Protein AF-A0A4Q2Y9Z3-F1 (afdb_monomer_lite)

Secondary structure (DSSP, 8-state):
-B-TT--B----HHHHHTT-EEEE-TTS-EEEES----GGGS-TTS---S-EEEEEEEEEEEETTEEEEEEEEEESS-HHHHHHHHHHHHHHT-SSEEEEEEEEETTEEEEEEEEE-SSEEEEEEEEEETTSPEEEEEEEEE-

Radius of gyration: 17.44 Å; chains: 1; bounding box: 29×45×46 Å

Foldseek 3Di:
DADPVRDDDPDDPVCVVQQWDWDQDPVRKIWTGWHWQDCPQPDPLFDDDPFFDDRKIWTWIADPNKIWTKIKTFGPDDLVVVVVRVVVSLVVVDDFDKDWDWDDDPQKTKIKIWGDDPFKIKIWIWIDHHPDTIMIMMTMITD

Sequence (143 aa):
MRSKSGEEYTVNYKEITQGRFSFKDASGNTTRLGGSADFTEVPAWVPRPPSISGSPAVFHSVTAGKAGGTYNATSTLTFDEAKAFFDGELDKMGSGASSRSNSDFGGSRTAGRSVSTADREITVNVSQQGTAPVAIQVIYKEK

pLDDT: mean 80.6, std 18.21, range [30.33, 97.25]

Structure (mmCIF, N/CA/C/O backbone):
data_AF-A0A4Q2Y9Z3-F1
#
_entry.id   AF-A0A4Q2Y9Z3-F1
#
loop_
_atom_site.group_PDB
_atom_site.id
_atom_site.type_symbol
_atom_site.label_atom_id
_atom_site.label_alt_id
_atom_site.label_comp_id
_atom_site.label_asym_id
_atom_site.label_entity_id
_atom_site.label_seq_id
_atom_site.pdbx_PDB_ins_code
_atom_site.Cartn_x
_atom_site.Cartn_y
_atom_site.Cartn_z
_atom_site.occupancy
_atom_site.B_iso_or_equiv
_atom_site.auth_seq_id
_atom_site.auth_comp_id
_atom_site.auth_asym_id
_atom_site.auth_atom_id
_atom_site.pdbx_PDB_model_num
ATOM 1 N N . MET A 1 1 ? 0.529 31.058 11.563 1.00 40.22 1 MET A N 1
ATOM 2 C CA . MET A 1 1 ? -0.903 30.961 11.187 1.00 40.22 1 MET A CA 1
ATOM 3 C C . MET A 1 1 ? -1.715 30.968 12.473 1.00 40.22 1 MET A C 1
ATOM 5 O O . MET A 1 1 ? -1.299 30.300 13.408 1.00 40.22 1 MET A O 1
ATOM 9 N N . ARG A 1 2 ? -2.810 31.734 12.548 1.00 30.33 2 ARG A N 1
ATOM 10 C CA . ARG A 1 2 ? -3.716 31.738 13.711 1.00 30.33 2 ARG A CA 1
ATOM 11 C C . ARG A 1 2 ? -4.891 30.802 13.446 1.00 30.33 2 ARG A C 1
ATOM 13 O O . ARG A 1 2 ? -5.472 30.854 12.362 1.00 30.33 2 ARG A O 1
ATOM 20 N N . SER A 1 3 ? -5.244 29.970 14.421 1.00 47.31 3 SER A N 1
ATOM 21 C CA . SER A 1 3 ? -6.532 29.275 14.425 1.00 47.31 3 SER A CA 1
ATOM 22 C C . SER A 1 3 ? -7.660 30.268 14.748 1.00 47.31 3 SER A C 1
ATOM 24 O O . SER A 1 3 ? -7.426 31.360 15.273 1.00 47.31 3 SER A O 1
ATOM 26 N N . LYS A 1 4 ? -8.914 29.880 14.481 1.00 47.19 4 LYS A N 1
ATOM 27 C CA . LYS A 1 4 ? -10.103 30.659 14.878 1.00 47.19 4 LYS A CA 1
ATOM 28 C C . LYS A 1 4 ? -10.289 30.777 16.406 1.00 47.19 4 LYS A C 1
ATOM 30 O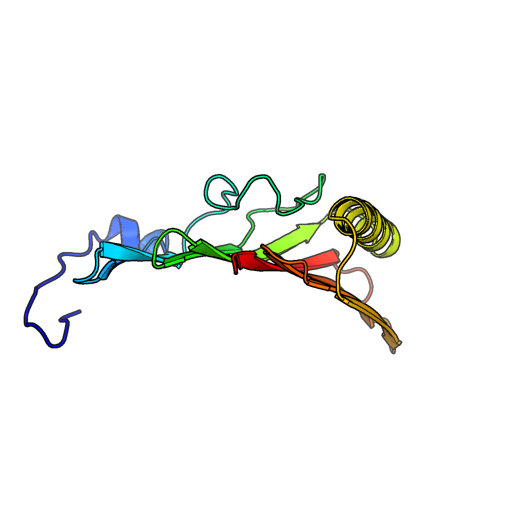 O . LYS A 1 4 ? -11.165 31.523 16.824 1.00 47.19 4 LYS A O 1
ATOM 35 N N . SER A 1 5 ? -9.483 30.085 17.221 1.00 48.62 5 SER A N 1
ATOM 36 C CA . SER A 1 5 ? -9.477 30.184 18.691 1.00 48.62 5 SER A CA 1
ATOM 37 C C . SER A 1 5 ? -8.431 31.160 19.247 1.00 48.62 5 SER A C 1
ATOM 39 O O . SER A 1 5 ? -8.366 31.345 20.457 1.00 48.62 5 SER A O 1
ATOM 41 N N . GLY A 1 6 ? -7.628 31.809 18.395 1.00 37.88 6 GLY A N 1
ATOM 42 C CA . GLY A 1 6 ? -6.639 32.800 18.836 1.00 37.88 6 GLY A CA 1
ATOM 43 C C . GLY A 1 6 ? -5.333 32.217 19.385 1.00 37.88 6 GLY A C 1
ATOM 44 O O . GLY A 1 6 ? -4.487 32.987 19.828 1.00 37.88 6 GLY A O 1
ATOM 45 N N . GLU A 1 7 ? -5.126 30.898 19.314 1.00 42.03 7 GLU A N 1
ATOM 46 C CA . GLU A 1 7 ? -3.840 30.293 19.674 1.00 42.03 7 GLU A CA 1
ATOM 47 C C . GLU A 1 7 ? -2.780 30.596 18.605 1.00 42.03 7 GLU A C 1
ATOM 49 O O . GLU A 1 7 ? -2.934 30.300 17.411 1.00 42.03 7 GLU A O 1
ATOM 54 N N . GLU A 1 8 ? -1.694 31.234 19.041 1.00 39.84 8 GLU A N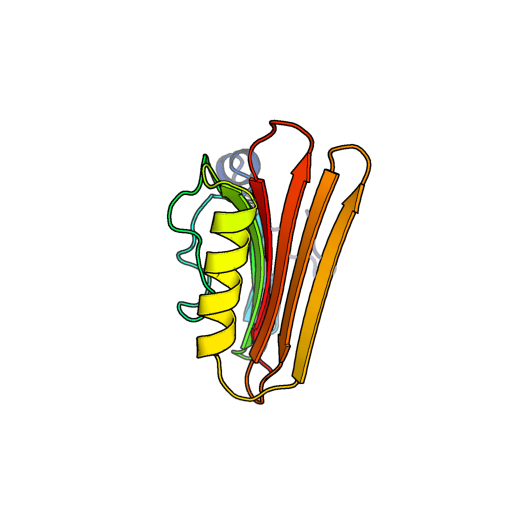 1
ATOM 55 C CA . GLU A 1 8 ? -0.507 31.468 18.229 1.00 39.84 8 GLU A CA 1
ATOM 56 C C . GLU A 1 8 ? 0.356 30.208 18.218 1.00 39.84 8 GLU A C 1
ATOM 58 O O . GLU A 1 8 ? 1.036 29.878 19.185 1.00 39.84 8 GLU A O 1
ATOM 63 N N . TYR A 1 9 ? 0.339 29.495 17.094 1.00 51.12 9 TYR A N 1
ATOM 64 C CA . TYR A 1 9 ? 1.286 28.414 16.854 1.00 51.12 9 TYR A CA 1
ATOM 65 C C . TYR A 1 9 ? 2.610 29.010 16.374 1.00 51.12 9 TYR A C 1
ATOM 67 O O . TYR A 1 9 ? 2.728 29.459 15.227 1.00 51.12 9 TYR A O 1
ATOM 75 N N . THR A 1 10 ? 3.611 29.012 17.253 1.00 45.28 10 THR A N 1
ATOM 76 C CA . THR A 1 10 ? 5.000 29.325 16.902 1.00 45.28 10 THR A CA 1
ATOM 77 C C . THR A 1 10 ? 5.583 28.140 16.144 1.00 45.28 10 THR A C 1
ATOM 79 O O . THR A 1 10 ? 6.059 27.177 16.736 1.00 45.28 10 THR A O 1
ATOM 82 N N . VAL A 1 11 ? 5.506 28.188 14.816 1.00 52.38 11 VAL A N 1
ATOM 83 C CA . VAL A 1 11 ? 6.104 27.160 13.961 1.00 52.38 11 VAL A CA 1
ATOM 84 C C . VAL A 1 11 ? 7.600 27.436 13.838 1.00 52.38 11 VAL A C 1
ATOM 86 O O . VAL A 1 11 ? 8.000 28.538 13.456 1.00 52.38 11 VAL A O 1
ATOM 89 N N . ASN A 1 12 ? 8.439 26.449 14.146 1.00 48.62 12 ASN A N 1
ATOM 90 C CA . ASN A 1 12 ? 9.879 26.586 13.979 1.00 48.62 12 ASN A CA 1
ATOM 91 C C . ASN A 1 12 ? 10.227 26.544 12.477 1.00 48.62 12 ASN A C 1
ATOM 93 O O . ASN A 1 12 ? 9.794 25.653 11.748 1.00 48.62 12 ASN A O 1
ATOM 97 N N . TYR A 1 13 ? 11.031 27.491 11.988 1.00 47.62 13 TYR A N 1
ATOM 98 C CA . TYR A 1 13 ? 11.400 27.609 10.566 1.00 47.62 13 TYR A CA 1
ATOM 99 C C . TYR A 1 13 ? 12.057 26.329 9.996 1.00 47.62 13 TYR A C 1
ATOM 101 O O . TYR A 1 13 ? 11.913 26.005 8.813 1.00 47.62 13 TYR A O 1
ATOM 109 N N . LYS A 1 14 ? 12.727 25.541 10.848 1.00 50.03 14 LYS A N 1
ATOM 110 C CA . LYS A 1 14 ? 13.285 24.228 10.473 1.00 50.03 14 LYS A CA 1
ATOM 111 C C . LYS A 1 14 ? 12.223 23.162 10.169 1.00 50.03 14 LYS A C 1
ATOM 113 O O . LYS A 1 14 ? 12.483 22.270 9.372 1.00 50.03 14 LYS A O 1
ATOM 118 N N . GLU A 1 15 ? 11.036 23.246 10.760 1.00 48.44 15 GLU A N 1
ATOM 119 C CA . GLU A 1 15 ? 9.943 22.285 10.540 1.00 48.44 15 GLU A CA 1
ATOM 120 C C . GLU A 1 15 ? 9.176 22.605 9.249 1.00 48.44 15 GLU A C 1
ATOM 122 O O . GLU A 1 15 ? 8.824 21.699 8.492 1.00 48.44 15 GLU A O 1
ATOM 127 N N . ILE A 1 16 ? 9.044 23.902 8.933 1.00 49.72 16 ILE A N 1
ATOM 128 C CA . ILE A 1 16 ? 8.467 24.410 7.676 1.00 49.72 16 ILE A CA 1
ATOM 129 C C . ILE A 1 16 ? 9.285 23.935 6.472 1.00 49.72 16 ILE A C 1
ATOM 131 O O . ILE A 1 16 ? 8.734 23.447 5.488 1.00 49.72 16 ILE A O 1
ATOM 135 N N . THR A 1 17 ? 10.611 24.044 6.558 1.00 44.91 17 THR A N 1
ATOM 136 C CA . THR A 1 17 ? 11.531 23.649 5.475 1.00 44.91 17 THR A CA 1
ATOM 137 C C . THR A 1 17 ? 11.637 22.135 5.283 1.00 44.91 17 THR A C 1
ATOM 139 O O . THR A 1 17 ? 11.987 21.684 4.197 1.00 44.91 17 THR A O 1
ATOM 142 N N . GLN A 1 18 ? 11.280 21.339 6.295 1.00 50.22 18 GLN A N 1
ATOM 143 C CA . GLN A 1 18 ? 11.181 19.876 6.204 1.00 50.22 18 GLN A CA 1
ATOM 144 C C . GLN A 1 18 ? 9.779 19.388 5.807 1.00 50.22 18 GLN A C 1
ATOM 146 O O . GLN A 1 18 ? 9.552 18.180 5.707 1.00 50.22 18 GLN A O 1
ATOM 151 N N . GLY A 1 19 ? 8.834 20.314 5.612 1.00 46.91 19 GLY A N 1
ATOM 152 C CA . GLY A 1 19 ? 7.442 20.016 5.306 1.00 46.91 19 GLY A CA 1
ATOM 153 C C . GLY A 1 19 ? 6.728 19.232 6.402 1.00 46.91 19 GLY A C 1
ATOM 154 O O . GLY A 1 19 ? 5.701 18.659 6.098 1.00 46.91 19 GLY A O 1
ATOM 155 N N . ARG A 1 20 ? 7.265 19.168 7.630 1.00 55.28 20 ARG A N 1
ATOM 156 C CA . ARG A 1 20 ? 6.748 18.364 8.748 1.00 55.28 20 ARG A CA 1
ATOM 157 C C . ARG A 1 20 ? 5.843 19.218 9.628 1.00 55.28 20 ARG A C 1
ATOM 159 O O . ARG A 1 20 ? 6.348 19.916 10.498 1.00 55.28 20 ARG A O 1
ATOM 166 N N . PHE A 1 21 ? 4.527 19.132 9.461 1.00 59.47 21 PHE A N 1
ATOM 167 C CA . PHE A 1 21 ? 3.576 19.803 10.351 1.00 59.47 21 PHE A CA 1
ATOM 168 C C . PHE A 1 21 ? 2.734 18.771 11.087 1.00 59.47 21 PHE A C 1
ATOM 170 O O . PHE A 1 21 ? 2.145 17.919 10.445 1.00 59.47 21 PHE A O 1
ATOM 177 N N . SER A 1 22 ? 2.645 18.839 12.413 1.00 57.75 22 SER A N 1
ATOM 178 C CA . SER A 1 22 ? 1.684 18.053 13.195 1.00 57.75 22 SER A CA 1
ATOM 179 C C . SER A 1 22 ? 0.750 19.010 13.920 1.00 57.75 22 SER A C 1
ATOM 181 O O . SER A 1 22 ? 1.211 19.924 14.601 1.00 57.75 22 SER A O 1
ATOM 183 N N . PHE A 1 23 ? -0.554 18.817 13.760 1.00 65.25 23 PHE A N 1
ATOM 184 C CA . PHE A 1 23 ? -1.587 19.586 14.437 1.00 65.25 23 PHE A CA 1
ATOM 185 C C . PHE A 1 23 ? -2.358 18.653 15.354 1.00 65.25 23 PHE A C 1
ATOM 187 O O . PHE A 1 23 ? -2.861 17.624 14.907 1.00 65.25 23 PHE A O 1
ATOM 194 N N . LYS A 1 24 ? -2.466 19.026 16.627 1.00 65.50 24 LYS A N 1
ATOM 195 C CA . LYS A 1 24 ? -3.365 18.375 17.574 1.00 65.50 24 LYS A CA 1
ATOM 196 C C . LYS A 1 24 ? -4.599 19.255 17.737 1.00 65.50 24 LYS A C 1
ATOM 198 O O . LYS A 1 24 ? -4.452 20.433 18.055 1.00 65.50 24 LYS A O 1
ATOM 203 N N . ASP A 1 25 ? -5.785 18.720 17.474 1.00 68.12 25 ASP A N 1
ATOM 204 C CA . ASP A 1 25 ? -7.030 19.454 17.696 1.00 68.12 25 ASP A CA 1
ATOM 205 C C . ASP A 1 25 ? -7.449 19.431 19.180 1.00 68.12 25 ASP A C 1
ATOM 207 O O . ASP A 1 25 ? -6.876 18.714 20.006 1.00 68.12 25 ASP A O 1
ATOM 211 N N . ALA A 1 26 ? -8.472 20.218 19.527 1.00 6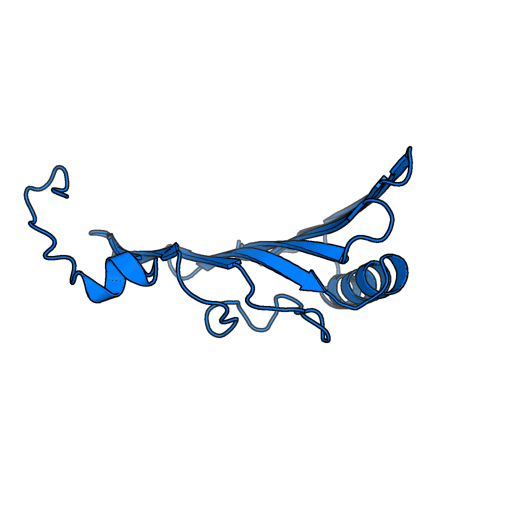1.25 26 ALA A N 1
ATOM 212 C CA . ALA A 1 26 ? -9.007 20.306 20.890 1.00 61.25 26 ALA A CA 1
ATOM 213 C C . ALA A 1 26 ? -9.602 18.981 21.412 1.00 61.25 26 ALA A C 1
ATOM 215 O O . ALA A 1 26 ? -9.789 18.825 22.615 1.00 61.25 26 ALA A O 1
ATOM 216 N N . SER A 1 27 ? -9.880 18.025 20.521 1.00 66.38 27 SER A N 1
ATOM 217 C CA . SER A 1 27 ? -10.350 16.676 20.864 1.00 66.38 27 SER A CA 1
ATOM 218 C C . SER A 1 27 ? -9.193 15.685 21.043 1.00 66.38 27 SER A C 1
ATOM 220 O O . SER A 1 27 ? -9.412 14.512 21.335 1.00 66.38 27 SER A O 1
ATOM 222 N N . GLY A 1 28 ? -7.951 16.148 20.884 1.00 64.50 28 GLY A N 1
ATOM 223 C CA . GLY A 1 28 ? -6.744 15.348 21.002 1.00 64.50 28 GLY A CA 1
ATOM 224 C C . GLY A 1 28 ? -6.359 14.579 19.739 1.00 64.50 28 GLY A C 1
ATOM 225 O O . GLY A 1 28 ? -5.368 13.845 19.784 1.00 64.50 28 GLY A O 1
ATOM 226 N N . ASN A 1 29 ? -7.075 14.752 18.622 1.00 63.41 29 ASN A N 1
ATOM 227 C CA . ASN A 1 29 ? -6.737 14.097 17.360 1.00 63.41 29 ASN A CA 1
ATOM 228 C C . ASN A 1 29 ? -5.488 14.738 16.769 1.00 63.41 29 ASN A C 1
ATOM 230 O O . ASN A 1 29 ? -5.360 15.960 16.755 1.00 63.41 29 ASN A O 1
ATOM 234 N N . THR A 1 30 ? -4.582 13.914 16.251 1.00 67.94 30 THR A N 1
ATOM 235 C CA . THR A 1 30 ? -3.334 14.385 15.644 1.00 67.94 30 THR A CA 1
ATOM 236 C C . THR A 1 30 ? -3.410 14.216 14.12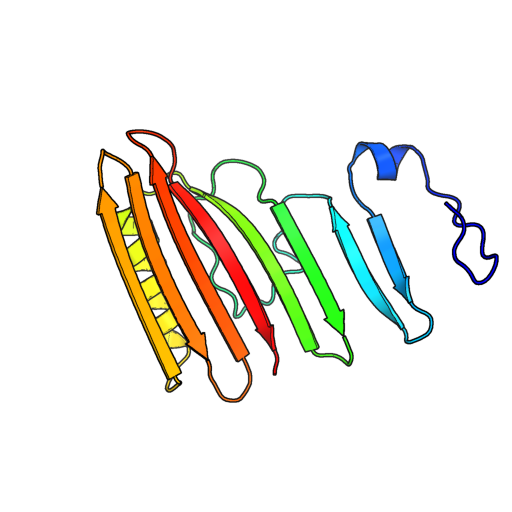9 1.00 67.94 30 THR A C 1
ATOM 238 O O . THR A 1 30 ? -3.652 13.115 13.637 1.00 67.94 30 THR A O 1
ATOM 241 N N . THR A 1 31 ? -3.212 15.310 13.393 1.00 61.09 31 THR A N 1
ATOM 242 C CA . THR A 1 31 ? -3.127 15.346 11.928 1.00 61.09 31 THR A CA 1
ATOM 243 C C . THR A 1 31 ? -1.744 15.822 11.525 1.00 61.09 31 THR A C 1
ATOM 245 O O . THR A 1 31 ? -1.372 16.955 11.839 1.00 61.09 31 THR A O 1
ATOM 248 N N . ARG A 1 32 ? -0.991 14.987 10.805 1.00 61.19 32 ARG A N 1
ATOM 249 C CA . ARG A 1 32 ? 0.332 15.357 10.304 1.00 61.19 32 ARG A CA 1
ATOM 250 C C . ARG A 1 32 ? 0.266 15.693 8.814 1.00 61.19 32 ARG A C 1
ATOM 252 O O . ARG A 1 32 ? -0.085 14.851 7.992 1.00 61.19 32 ARG A O 1
ATOM 259 N N . LEU A 1 33 ? 0.562 16.945 8.469 1.00 54.88 33 LEU A N 1
ATOM 260 C CA . LEU A 1 33 ? 0.657 17.432 7.099 1.00 54.88 33 LEU A CA 1
ATOM 261 C C . LEU A 1 33 ? 2.120 17.530 6.694 1.00 54.88 33 LEU A C 1
ATOM 263 O O . LEU A 1 33 ? 2.863 18.375 7.188 1.00 54.88 33 LEU A O 1
ATOM 267 N N . GLY A 1 34 ? 2.479 16.655 5.761 1.00 49.31 34 GLY A N 1
ATOM 268 C CA . GLY A 1 34 ? 3.789 16.575 5.151 1.00 49.31 34 GLY A CA 1
ATOM 269 C C . GLY A 1 34 ? 4.876 16.051 6.090 1.00 49.31 34 GLY A C 1
ATOM 270 O O . GLY A 1 34 ? 4.794 16.125 7.319 1.00 49.31 34 GLY A O 1
ATOM 271 N N . GLY A 1 35 ? 5.932 15.544 5.457 1.00 43.56 35 GLY A N 1
ATOM 272 C CA . GLY A 1 35 ? 7.216 15.363 6.101 1.00 43.56 35 GLY A CA 1
ATOM 273 C C . GLY A 1 35 ? 7.625 13.917 6.349 1.00 43.56 35 GLY A C 1
ATOM 274 O O . GLY A 1 35 ? 7.134 13.262 7.257 1.00 43.56 35 GLY A O 1
ATOM 275 N N . SER A 1 36 ? 8.626 13.512 5.561 1.00 46.69 36 SER A N 1
ATOM 276 C CA . SER A 1 36 ? 9.358 12.237 5.525 1.00 46.69 36 SER A CA 1
ATOM 277 C C . SER A 1 36 ? 8.537 10.962 5.374 1.00 46.69 36 SER A C 1
ATOM 279 O O . SER A 1 36 ? 7.874 10.539 6.308 1.00 46.69 36 SER A O 1
ATOM 281 N N . ALA A 1 37 ? 8.677 10.305 4.224 1.00 54.53 37 ALA A N 1
ATOM 282 C CA . ALA A 1 37 ? 9.535 9.139 3.968 1.00 54.53 37 ALA A CA 1
ATOM 283 C C . ALA A 1 37 ? 9.568 7.981 4.973 1.00 54.53 37 ALA A C 1
ATOM 285 O O . ALA A 1 37 ? 10.414 7.104 4.826 1.00 54.53 37 ALA A O 1
ATOM 286 N N . ASP A 1 38 ? 8.724 7.977 5.995 1.00 66.19 38 ASP A N 1
ATOM 287 C CA . ASP A 1 38 ? 8.835 7.031 7.086 1.00 66.19 38 ASP A CA 1
ATOM 288 C C . ASP A 1 38 ? 7.512 6.301 7.306 1.00 66.19 38 ASP A C 1
ATOM 290 O O . ASP A 1 38 ? 6.465 6.892 7.562 1.00 66.19 38 ASP A O 1
ATOM 294 N N . PHE A 1 39 ? 7.576 4.979 7.179 1.00 77.94 39 PHE A N 1
ATOM 295 C CA . PHE A 1 39 ? 6.453 4.084 7.415 1.00 77.94 39 PHE A CA 1
ATOM 296 C C . PHE A 1 39 ? 6.239 3.784 8.903 1.00 77.94 39 PHE A C 1
ATOM 298 O O . PHE A 1 39 ? 5.395 2.949 9.224 1.00 77.94 39 PHE A O 1
ATOM 305 N N . THR A 1 40 ? 6.983 4.414 9.817 1.00 79.44 40 THR A N 1
ATOM 306 C CA . THR A 1 40 ? 6.790 4.248 11.268 1.00 79.44 40 THR A CA 1
ATOM 307 C C . THR A 1 40 ? 5.364 4.563 11.720 1.00 79.44 40 THR A C 1
ATOM 309 O O . THR A 1 40 ? 4.855 3.884 12.606 1.00 79.44 40 THR A O 1
ATOM 312 N N . GLU A 1 41 ? 4.692 5.522 11.078 1.00 76.44 41 GLU A N 1
ATOM 313 C CA . GLU A 1 41 ? 3.299 5.895 11.375 1.00 76.44 41 GLU A CA 1
ATOM 314 C C . GLU A 1 41 ? 2.260 5.050 10.609 1.00 76.44 41 GLU A C 1
ATOM 316 O O . GLU A 1 41 ? 1.072 5.065 10.927 1.00 76.44 41 GLU A O 1
ATOM 321 N N . VAL A 1 42 ? 2.682 4.286 9.598 1.00 86.69 42 VAL A N 1
ATOM 322 C CA . VAL A 1 42 ? 1.782 3.421 8.827 1.00 86.69 42 VAL A CA 1
ATOM 323 C C . VAL A 1 42 ? 1.551 2.123 9.610 1.00 86.69 42 VAL A C 1
ATOM 325 O O . VAL A 1 42 ? 2.527 1.431 9.909 1.00 86.69 42 VAL A O 1
ATOM 328 N N . PRO A 1 43 ? 0.300 1.728 9.917 1.00 90.31 43 PRO A N 1
ATOM 329 C CA . PRO A 1 43 ? 0.033 0.502 10.663 1.00 90.31 43 PRO A CA 1
ATOM 330 C C . PRO A 1 43 ? 0.683 -0.732 10.023 1.00 90.31 43 PRO A C 1
ATOM 332 O O . PRO A 1 43 ? 0.726 -0.857 8.801 1.00 90.31 43 PRO A O 1
ATOM 335 N N . ALA A 1 44 ? 1.156 -1.674 10.844 1.00 91.06 44 ALA A N 1
ATOM 336 C CA . ALA A 1 44 ? 1.885 -2.858 10.369 1.00 91.06 44 ALA A CA 1
ATOM 337 C C . ALA A 1 44 ? 1.062 -3.772 9.443 1.00 91.06 44 ALA A C 1
ATOM 339 O O . ALA A 1 44 ? 1.629 -4.539 8.673 1.00 91.06 44 ALA A O 1
ATOM 340 N N . TRP A 1 45 ? -0.269 -3.693 9.518 1.00 92.19 45 TRP A N 1
ATOM 341 C CA . TRP A 1 45 ? -1.170 -4.447 8.649 1.00 92.19 45 TRP A CA 1
ATOM 342 C C . TRP A 1 45 ? -1.272 -3.873 7.232 1.00 92.19 45 TRP A C 1
ATOM 344 O O . TRP A 1 45 ? -1.763 -4.560 6.341 1.00 92.19 45 TRP A O 1
ATOM 354 N N . VAL A 1 46 ? -0.853 -2.621 7.023 1.00 94.25 46 VAL A N 1
ATOM 355 C CA . VAL A 1 46 ? -0.845 -1.999 5.701 1.00 94.25 46 VAL A CA 1
ATOM 356 C C . VAL A 1 46 ? 0.400 -2.505 4.961 1.00 94.25 46 VAL A C 1
ATOM 358 O O . VAL A 1 46 ? 1.518 -2.262 5.429 1.00 94.25 46 VAL A O 1
ATOM 361 N N . PRO A 1 47 ? 0.240 -3.201 3.822 1.00 92.75 47 PRO A N 1
ATOM 362 C CA . PRO A 1 47 ? 1.351 -3.784 3.088 1.00 92.75 47 PRO A CA 1
ATOM 363 C C . PRO A 1 47 ? 2.301 -2.707 2.593 1.00 92.75 47 PRO A C 1
ATOM 365 O O . PRO A 1 47 ? 1.867 -1.626 2.213 1.00 92.75 47 PRO A O 1
ATOM 368 N N . ARG A 1 48 ? 3.597 -3.019 2.565 1.00 89.62 48 ARG A N 1
ATOM 369 C CA . ARG A 1 48 ? 4.652 -2.108 2.108 1.00 89.62 48 ARG A CA 1
ATOM 370 C C . ARG A 1 48 ? 5.473 -2.815 1.035 1.00 89.62 48 ARG A C 1
ATOM 372 O O . ARG A 1 48 ? 5.947 -3.919 1.294 1.00 89.62 48 ARG A O 1
ATOM 379 N N . PRO A 1 49 ? 5.660 -2.217 -0.148 1.00 84.12 49 PRO A N 1
ATOM 380 C CA . PRO A 1 49 ? 6.417 -2.860 -1.209 1.00 84.12 49 PRO A CA 1
ATOM 381 C C . PRO A 1 49 ? 7.896 -2.986 -0.788 1.00 84.12 49 PRO A C 1
ATOM 383 O O . PRO A 1 49 ? 8.447 -2.038 -0.226 1.00 84.12 49 PRO A O 1
ATOM 386 N N . PRO A 1 50 ? 8.562 -4.125 -1.049 1.00 77.62 50 PRO A N 1
ATOM 387 C CA . PRO A 1 50 ? 9.919 -4.391 -0.559 1.00 77.62 50 PRO A CA 1
ATOM 388 C C . PRO A 1 50 ? 11.012 -3.561 -1.251 1.00 77.62 50 PRO A C 1
ATOM 390 O O . PRO A 1 50 ? 12.120 -3.455 -0.732 1.00 77.62 50 PRO A O 1
ATOM 393 N N . SER A 1 51 ? 10.728 -2.966 -2.414 1.00 84.62 51 SER A N 1
ATOM 394 C CA . SER A 1 51 ? 11.722 -2.269 -3.244 1.00 84.62 51 SER A CA 1
ATOM 395 C C . SER A 1 51 ? 11.260 -0.856 -3.595 1.00 84.62 51 SER A C 1
ATOM 397 O O . SER A 1 51 ? 10.920 -0.558 -4.742 1.00 84.62 51 SER A O 1
ATOM 399 N N . ILE A 1 52 ? 11.186 0.011 -2.586 1.00 84.69 52 ILE A N 1
ATOM 400 C CA . ILE A 1 52 ? 10.825 1.423 -2.759 1.00 84.69 52 ILE A CA 1
ATOM 401 C C . ILE A 1 52 ? 12.043 2.199 -3.250 1.00 84.69 52 ILE A C 1
ATOM 403 O O . ILE A 1 52 ? 13.100 2.175 -2.623 1.00 84.69 52 ILE A O 1
ATOM 407 N N . SER A 1 53 ? 11.885 2.913 -4.362 1.00 77.88 53 SER A N 1
ATOM 408 C CA . SER A 1 53 ? 12.834 3.930 -4.794 1.00 77.88 53 SER A CA 1
ATOM 409 C C . SER A 1 53 ? 12.500 5.260 -4.124 1.00 77.88 53 SER A C 1
ATOM 411 O O . SER A 1 53 ? 11.369 5.743 -4.202 1.00 77.88 53 SER A O 1
ATOM 413 N N . GLY A 1 54 ? 13.501 5.871 -3.493 1.00 73.25 54 GLY A N 1
ATOM 414 C CA . GLY A 1 54 ? 13.385 7.198 -2.896 1.00 73.25 54 GLY A CA 1
ATOM 415 C C . GLY A 1 54 ? 12.548 7.254 -1.616 1.00 73.25 54 GLY A C 1
ATOM 416 O O . GLY A 1 54 ? 12.329 6.261 -0.927 1.00 73.25 54 GLY A O 1
ATOM 417 N N . SER A 1 55 ? 12.118 8.469 -1.290 1.00 76.19 55 SER A N 1
ATOM 418 C CA . SER A 1 55 ? 11.373 8.785 -0.075 1.00 76.19 55 SER A CA 1
ATOM 419 C C . SER A 1 55 ? 9.866 8.724 -0.337 1.00 76.19 55 SER A C 1
ATOM 421 O O . SER A 1 55 ? 9.380 9.536 -1.128 1.00 76.19 55 SER A O 1
ATOM 423 N N . PRO A 1 56 ? 9.100 7.830 0.314 1.00 81.44 56 PRO A N 1
ATOM 424 C CA . PRO A 1 56 ? 7.647 7.830 0.182 1.00 81.44 56 PRO A CA 1
ATOM 425 C C . PRO A 1 56 ? 7.038 9.121 0.751 1.00 81.44 56 PRO A C 1
ATOM 427 O O . PRO A 1 56 ? 7.594 9.765 1.641 1.00 81.44 56 PRO A O 1
ATOM 430 N N . ALA A 1 57 ? 5.873 9.510 0.247 1.00 82.31 57 ALA A N 1
ATOM 431 C CA . ALA A 1 57 ? 5.062 10.573 0.825 1.00 82.31 57 ALA A CA 1
ATOM 432 C C . ALA A 1 57 ? 3.942 9.932 1.640 1.00 82.31 57 ALA A C 1
ATOM 434 O O . ALA A 1 57 ? 3.111 9.231 1.071 1.00 82.31 57 ALA A O 1
ATOM 435 N N . VAL A 1 58 ? 3.917 10.165 2.950 1.00 84.69 58 VAL A N 1
ATOM 436 C CA . VAL A 1 58 ? 2.934 9.585 3.870 1.00 84.69 58 VAL A CA 1
ATOM 437 C C . VAL A 1 58 ? 2.093 10.707 4.472 1.00 84.69 58 VAL A C 1
ATOM 439 O O . VAL A 1 58 ? 2.626 11.719 4.922 1.00 84.69 58 VAL A O 1
ATOM 442 N N . PHE A 1 59 ? 0.779 10.514 4.482 1.00 83.88 59 PHE A N 1
ATOM 443 C CA . PHE A 1 59 ? -0.184 11.296 5.242 1.00 83.88 59 PHE A CA 1
ATOM 444 C C . PHE A 1 59 ? -0.924 10.349 6.173 1.00 83.88 59 PHE A C 1
ATOM 446 O O . PHE A 1 59 ? -1.532 9.379 5.721 1.00 83.88 59 PHE A O 1
ATOM 453 N N . HIS A 1 60 ? -0.882 10.636 7.467 1.00 84.38 60 HIS A N 1
ATOM 454 C CA . HIS A 1 60 ? -1.480 9.795 8.489 1.00 84.38 60 HIS A CA 1
ATOM 455 C C . HIS A 1 60 ? -2.264 10.642 9.492 1.00 84.38 60 HIS A C 1
ATOM 457 O O . HIS A 1 60 ? -1.884 11.765 9.836 1.00 84.38 60 HIS A O 1
ATOM 463 N N . SER A 1 61 ? -3.380 10.089 9.951 1.00 82.62 61 SER A N 1
ATOM 464 C CA . SER A 1 61 ? -4.227 10.670 10.981 1.00 82.62 61 SER A CA 1
ATOM 465 C C . SER A 1 61 ? -4.779 9.573 11.877 1.00 82.62 61 SER A C 1
ATOM 467 O O . SER A 1 61 ? -5.185 8.514 11.393 1.00 82.62 61 SER A O 1
ATOM 469 N N . VAL A 1 62 ? -4.876 9.865 13.169 1.00 85.19 62 VAL A N 1
ATOM 470 C CA . VAL A 1 62 ? -5.606 9.031 14.128 1.00 85.19 62 VAL A CA 1
ATOM 471 C C . VAL A 1 62 ? -6.780 9.839 14.656 1.00 85.19 62 VAL A C 1
ATOM 473 O O . VAL A 1 62 ? -6.598 10.946 15.165 1.00 85.19 62 VAL A O 1
ATOM 476 N N . THR A 1 63 ? -7.988 9.295 14.534 1.00 82.62 63 THR A N 1
ATOM 477 C CA . THR A 1 63 ? -9.218 9.918 15.041 1.00 82.62 63 THR A CA 1
ATOM 478 C C . THR A 1 63 ? -9.976 8.908 15.883 1.00 82.62 63 THR A C 1
ATOM 480 O O . THR A 1 63 ? -10.250 7.804 15.421 1.00 82.62 63 THR A O 1
ATOM 483 N N . ALA A 1 64 ? -10.280 9.261 17.136 1.00 84.75 64 ALA A N 1
ATOM 484 C CA . ALA A 1 64 ? -10.941 8.362 18.092 1.00 84.75 64 ALA A CA 1
ATOM 485 C C . ALA A 1 64 ? -10.271 6.969 18.211 1.00 84.75 64 ALA A C 1
ATOM 487 O O . ALA A 1 64 ? -10.944 5.948 18.327 1.00 84.75 64 ALA A O 1
ATOM 488 N N . GLY A 1 65 ? -8.935 6.926 18.143 1.00 83.31 65 GLY A N 1
ATOM 489 C CA . GLY A 1 65 ? -8.152 5.686 18.220 1.00 83.31 65 GLY A CA 1
ATOM 490 C C . GLY A 1 65 ? -8.115 4.853 16.935 1.00 83.31 65 GLY A C 1
ATOM 491 O O . GLY A 1 65 ? -7.483 3.804 16.937 1.00 83.31 65 GLY A O 1
ATOM 492 N N . LYS A 1 66 ? -8.745 5.314 15.850 1.00 88.06 66 LYS A N 1
ATOM 493 C CA . LYS A 1 66 ? -8.756 4.637 14.549 1.00 88.06 66 LYS A CA 1
ATOM 494 C C . LYS A 1 66 ? -7.744 5.279 13.615 1.00 88.06 66 LYS A C 1
ATOM 496 O O . LYS A 1 66 ? -7.789 6.490 13.375 1.00 88.06 66 LYS A O 1
ATOM 501 N N . ALA A 1 67 ? -6.824 4.471 13.107 1.00 90.19 67 ALA A N 1
ATOM 502 C CA . ALA A 1 67 ? -5.797 4.896 12.172 1.00 90.19 67 ALA A CA 1
ATOM 503 C C . ALA A 1 67 ? -6.354 5.019 10.748 1.00 90.19 67 ALA A C 1
ATOM 505 O O . ALA A 1 67 ? -7.023 4.119 10.244 1.00 90.19 67 ALA A O 1
ATOM 506 N N . GLY A 1 68 ? -6.011 6.103 10.058 1.00 92.50 68 GLY A N 1
ATOM 507 C CA . GLY A 1 68 ? -6.274 6.279 8.634 1.00 92.50 68 GLY A CA 1
ATOM 508 C C . GLY A 1 68 ? -5.155 7.049 7.950 1.00 92.50 68 GLY A C 1
ATOM 509 O O . GLY A 1 68 ? -4.362 7.732 8.601 1.00 92.50 68 GLY A O 1
ATOM 510 N N . GLY A 1 69 ? -5.043 6.907 6.637 1.00 92.06 69 GLY A N 1
ATOM 511 C CA . GLY A 1 69 ? -4.010 7.607 5.897 1.00 92.06 69 GLY A CA 1
ATOM 512 C C . GLY A 1 69 ? -3.898 7.217 4.437 1.00 92.06 69 GLY A C 1
ATOM 513 O O . GLY A 1 69 ? -4.618 6.366 3.912 1.00 92.06 69 GLY A O 1
ATOM 514 N N . THR A 1 70 ? -2.947 7.863 3.781 1.00 92.06 70 THR A N 1
ATOM 515 C CA . THR A 1 70 ? -2.485 7.493 2.454 1.00 92.06 70 THR A CA 1
ATOM 516 C C . THR A 1 70 ? -0.975 7.574 2.402 1.00 92.06 70 THR A C 1
ATOM 518 O O . THR A 1 70 ? -0.371 8.467 2.993 1.00 92.06 70 THR A O 1
ATOM 521 N N . TYR A 1 71 ? -0.353 6.660 1.670 1.00 91.31 71 TYR A N 1
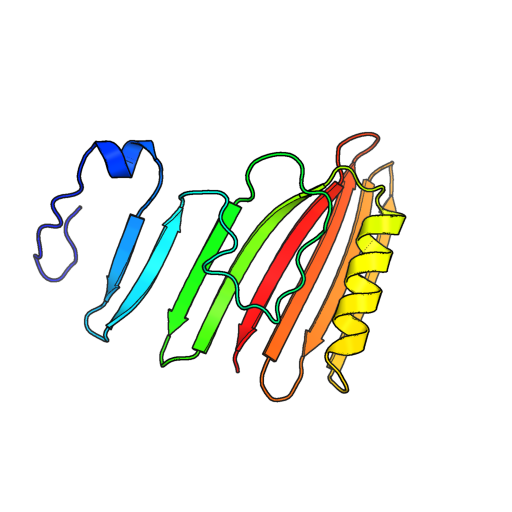ATOM 522 C CA . TYR A 1 71 ? 1.019 6.855 1.253 1.00 91.31 71 TYR A CA 1
ATOM 523 C C . TYR A 1 71 ? 1.166 6.689 -0.252 1.00 91.31 71 TYR A C 1
ATOM 525 O O . TYR A 1 71 ? 0.445 5.927 -0.894 1.00 91.31 71 TYR A O 1
ATOM 533 N N . ASN A 1 72 ? 2.141 7.404 -0.798 1.00 90.62 72 ASN A N 1
ATOM 534 C CA . ASN A 1 72 ? 2.565 7.310 -2.182 1.00 90.62 72 ASN A CA 1
ATOM 535 C C . ASN A 1 72 ? 4.043 6.924 -2.198 1.00 90.62 72 ASN A C 1
ATOM 537 O O . ASN A 1 72 ? 4.850 7.499 -1.468 1.00 90.62 72 ASN A O 1
ATOM 541 N N . ALA A 1 73 ? 4.396 5.945 -3.016 1.00 90.56 73 ALA A N 1
ATOM 542 C CA . ALA A 1 73 ? 5.756 5.457 -3.165 1.00 90.56 73 ALA A CA 1
ATOM 543 C C . ALA A 1 73 ? 6.052 5.199 -4.641 1.00 90.56 73 ALA A C 1
ATOM 545 O O . ALA A 1 73 ? 5.155 4.891 -5.422 1.00 90.56 73 ALA A O 1
ATOM 546 N N . THR A 1 74 ? 7.323 5.287 -5.012 1.00 91.62 74 THR A N 1
ATOM 547 C CA . THR A 1 74 ? 7.804 4.735 -6.281 1.00 91.62 74 THR A CA 1
ATOM 548 C C . THR A 1 74 ? 8.550 3.442 -6.005 1.00 91.62 74 THR A C 1
ATOM 550 O O . THR A 1 74 ? 9.167 3.315 -4.950 1.00 91.62 74 THR A O 1
ATOM 553 N N . SER A 1 75 ? 8.477 2.472 -6.908 1.00 90.81 75 SER A N 1
ATOM 554 C CA . SER A 1 75 ? 9.139 1.179 -6.762 1.00 90.81 75 SER A CA 1
ATOM 555 C C . SER A 1 75 ? 10.006 0.854 -7.969 1.00 90.81 75 SER A C 1
ATOM 557 O O . SER A 1 75 ? 9.692 1.229 -9.099 1.00 90.81 75 SER A O 1
ATOM 559 N N . THR A 1 76 ? 11.094 0.126 -7.712 1.00 91.44 76 THR A N 1
ATOM 560 C CA . THR A 1 76 ? 11.953 -0.458 -8.750 1.00 91.44 76 THR A CA 1
ATOM 561 C C . THR A 1 76 ? 11.420 -1.785 -9.290 1.00 91.44 76 THR A C 1
ATOM 563 O O . THR A 1 76 ? 12.025 -2.340 -10.202 1.00 91.44 76 THR A O 1
ATOM 566 N N . LEU A 1 77 ? 10.334 -2.319 -8.718 1.00 93.38 77 LEU A N 1
ATOM 567 C CA . LEU A 1 77 ? 9.645 -3.492 -9.253 1.00 93.38 77 LEU A CA 1
ATOM 568 C C . LEU A 1 77 ? 9.045 -3.179 -10.624 1.00 93.38 77 LEU A C 1
ATOM 570 O O . LEU A 1 77 ? 8.691 -2.036 -10.922 1.00 93.38 77 LEU A O 1
ATOM 574 N N . THR A 1 78 ? 8.862 -4.212 -11.438 1.00 94.31 78 THR A N 1
ATOM 575 C CA . THR A 1 78 ? 7.992 -4.115 -12.611 1.00 94.31 78 THR A CA 1
ATOM 576 C C . THR A 1 78 ? 6.532 -3.947 -12.183 1.00 94.31 78 THR A C 1
ATOM 578 O O . THR A 1 78 ? 6.145 -4.263 -11.053 1.00 94.31 78 THR A O 1
ATOM 581 N N . PHE A 1 79 ? 5.690 -3.454 -13.095 1.00 94.62 79 PHE A N 1
ATOM 582 C CA . PHE A 1 79 ? 4.262 -3.276 -12.825 1.00 94.62 79 PHE A CA 1
ATOM 583 C C . PHE A 1 79 ? 3.590 -4.581 -12.373 1.00 94.62 79 PHE A C 1
ATOM 585 O O . PHE A 1 79 ? 2.840 -4.582 -11.398 1.00 94.62 79 PHE A O 1
ATOM 592 N N . ASP A 1 80 ? 3.888 -5.695 -13.048 1.00 95.19 80 ASP A N 1
ATOM 593 C CA . ASP A 1 80 ? 3.274 -6.991 -12.755 1.00 95.19 80 ASP A CA 1
ATOM 594 C C . ASP A 1 80 ? 3.752 -7.569 -11.414 1.00 95.19 80 ASP A C 1
ATOM 596 O O . ASP A 1 80 ? 2.943 -8.126 -10.674 1.00 95.19 80 ASP A O 1
ATOM 600 N N . GLU A 1 81 ? 5.019 -7.363 -11.042 1.00 95.62 81 GLU A N 1
ATOM 601 C CA . GLU A 1 81 ? 5.546 -7.743 -9.723 1.00 95.62 81 GLU A CA 1
ATOM 602 C C . GLU A 1 81 ? 4.914 -6.924 -8.595 1.00 95.62 81 GLU A C 1
ATOM 604 O O . GLU A 1 81 ? 4.477 -7.490 -7.592 1.00 95.62 81 GLU A O 1
ATOM 609 N N . ALA A 1 82 ? 4.817 -5.599 -8.756 1.00 95.31 82 ALA A N 1
ATOM 610 C CA . ALA A 1 82 ? 4.183 -4.731 -7.767 1.00 95.31 82 ALA A CA 1
ATOM 611 C C . ALA A 1 82 ? 2.701 -5.089 -7.589 1.00 95.31 82 ALA A C 1
ATOM 613 O O . ALA A 1 82 ? 2.220 -5.236 -6.463 1.00 95.31 82 ALA A O 1
ATOM 614 N N . LYS A 1 83 ? 1.981 -5.293 -8.699 1.00 95.50 83 LYS A N 1
ATOM 615 C CA . LYS A 1 83 ? 0.588 -5.744 -8.686 1.00 95.50 83 LYS A CA 1
ATOM 616 C C . LYS A 1 83 ? 0.446 -7.096 -7.981 1.00 95.50 83 LYS A C 1
ATOM 618 O O . LYS A 1 83 ? -0.413 -7.229 -7.113 1.00 95.50 83 LYS A O 1
ATOM 623 N N . ALA A 1 84 ? 1.272 -8.084 -8.329 1.00 95.44 84 ALA A N 1
ATOM 624 C CA . ALA A 1 84 ? 1.222 -9.419 -7.734 1.00 95.44 84 ALA A CA 1
ATOM 625 C C . ALA A 1 84 ? 1.524 -9.397 -6.228 1.00 95.44 84 ALA A C 1
ATOM 627 O O . ALA A 1 84 ? 0.850 -10.083 -5.460 1.00 95.44 84 ALA A O 1
ATOM 628 N N . PHE A 1 85 ? 2.485 -8.574 -5.800 1.00 96.00 85 PHE A N 1
ATOM 629 C CA . PHE A 1 85 ? 2.794 -8.367 -4.388 1.00 96.00 85 PHE A CA 1
ATOM 630 C C . PHE A 1 85 ? 1.563 -7.885 -3.610 1.00 96.00 85 PHE A C 1
ATOM 632 O O . PHE A 1 85 ? 1.150 -8.531 -2.647 1.00 96.00 85 PHE A O 1
ATOM 639 N N . PHE A 1 86 ? 0.936 -6.787 -4.046 1.00 95.62 86 PHE A N 1
ATOM 640 C CA . PHE A 1 86 ? -0.236 -6.255 -3.347 1.00 95.62 86 PHE A CA 1
ATOM 641 C C . PHE A 1 86 ? -1.451 -7.158 -3.460 1.00 95.62 86 PHE A C 1
ATOM 643 O O . PHE A 1 86 ? -2.238 -7.218 -2.520 1.00 95.62 86 PHE A O 1
ATOM 650 N N . ASP A 1 87 ? -1.603 -7.874 -4.574 1.00 94.62 87 ASP A N 1
ATOM 651 C CA . ASP A 1 87 ? -2.633 -8.893 -4.681 1.00 94.62 87 ASP A CA 1
ATOM 652 C C . ASP A 1 87 ? -2.464 -9.939 -3.566 1.00 94.62 87 ASP A C 1
ATOM 654 O O . ASP A 1 87 ? -3.388 -10.143 -2.780 1.00 94.62 87 ASP A O 1
ATOM 658 N N . GLY A 1 88 ? -1.266 -10.508 -3.420 1.00 94.25 88 GLY A N 1
ATOM 659 C CA . GLY A 1 88 ? -0.982 -11.498 -2.383 1.00 94.25 88 GLY A CA 1
ATOM 660 C C . GLY A 1 88 ? -1.140 -10.967 -0.955 1.00 94.25 88 GLY A C 1
ATOM 661 O O . GLY A 1 88 ? -1.641 -11.682 -0.091 1.00 94.25 88 GLY A O 1
ATOM 662 N N . GLU A 1 89 ? -0.753 -9.720 -0.687 1.00 95.19 89 GLU A N 1
ATOM 663 C CA . GLU A 1 89 ? -0.942 -9.105 0.634 1.00 95.19 89 GLU A CA 1
ATOM 664 C C . GLU A 1 89 ? -2.421 -8.864 0.961 1.00 95.19 89 GLU A C 1
ATOM 666 O O . GLU A 1 89 ? -2.873 -9.152 2.069 1.00 95.19 89 GLU A O 1
ATOM 671 N N . LEU A 1 90 ? -3.198 -8.385 -0.013 1.00 93.50 90 LEU A N 1
ATOM 672 C CA . LEU A 1 90 ? -4.629 -8.137 0.153 1.00 93.50 90 LEU A CA 1
ATOM 673 C C . LEU A 1 90 ? -5.433 -9.439 0.266 1.00 93.50 90 LEU A C 1
ATOM 675 O O . LEU A 1 90 ? -6.439 -9.463 0.971 1.00 93.50 90 LEU A O 1
ATOM 679 N N . ASP A 1 91 ? -4.984 -10.529 -0.362 1.00 93.00 91 ASP A N 1
ATOM 680 C CA . ASP A 1 91 ? -5.569 -11.866 -0.188 1.00 93.00 91 ASP A CA 1
ATOM 681 C C . ASP A 1 91 ? -5.398 -12.396 1.250 1.00 93.00 91 ASP A C 1
ATOM 683 O O . ASP A 1 91 ? -6.278 -13.083 1.771 1.00 93.00 91 ASP A O 1
ATOM 687 N N . LYS A 1 92 ? -4.312 -12.022 1.944 1.00 92.56 92 LYS A N 1
ATOM 688 C CA . LYS A 1 92 ? -4.075 -12.401 3.352 1.00 92.56 92 LYS A CA 1
ATOM 689 C C . LYS A 1 92 ? -4.964 -11.649 4.344 1.00 92.56 92 LYS A C 1
ATOM 691 O O . LYS A 1 92 ? -5.098 -12.093 5.482 1.00 92.56 92 LYS A O 1
ATOM 696 N N . MET A 1 93 ? -5.574 -10.527 3.949 1.00 87.62 93 MET A N 1
ATOM 697 C CA . MET A 1 93 ? -6.424 -9.721 4.840 1.00 87.62 93 MET A CA 1
ATOM 698 C C . MET A 1 93 ? -7.780 -10.371 5.153 1.00 87.62 93 MET A C 1
ATOM 700 O O . MET A 1 93 ? -8.490 -9.897 6.042 1.00 87.62 93 MET A O 1
ATOM 704 N N . GLY A 1 94 ? -8.119 -11.474 4.482 1.00 79.50 94 GLY A N 1
ATOM 705 C CA . GLY A 1 94 ? -9.268 -12.311 4.809 1.00 79.50 94 GLY A CA 1
ATOM 706 C C . GLY A 1 94 ? -10.534 -11.984 4.018 1.00 79.50 94 GLY A C 1
ATOM 707 O O . GLY A 1 94 ? -10.509 -11.342 2.970 1.00 79.50 94 GLY A O 1
ATOM 708 N N . SER A 1 95 ? -11.664 -12.490 4.516 1.00 75.06 95 SER A N 1
ATOM 709 C CA . SER A 1 95 ? -12.959 -12.398 3.834 1.00 75.06 95 SER A CA 1
ATOM 710 C C . SER A 1 95 ? -13.566 -11.007 4.011 1.00 75.06 95 SER A C 1
ATOM 712 O O . SER A 1 95 ? -13.854 -10.578 5.127 1.00 75.06 95 SER A O 1
ATOM 714 N N . GLY A 1 96 ? -13.778 -10.303 2.905 1.00 82.06 96 GLY A N 1
ATOM 715 C CA . GLY A 1 96 ? -14.376 -8.975 2.879 1.00 82.06 96 GLY A CA 1
ATOM 716 C C . GLY A 1 96 ? -14.866 -8.626 1.480 1.00 82.06 96 GLY A C 1
ATOM 717 O O . GLY A 1 96 ? -14.578 -9.337 0.514 1.00 82.06 96 GLY A O 1
ATOM 718 N N . ALA A 1 97 ? -15.605 -7.523 1.359 1.00 87.31 97 ALA A N 1
ATOM 719 C CA . ALA A 1 97 ? -15.939 -6.996 0.044 1.00 87.31 97 ALA A CA 1
ATOM 720 C C . ALA A 1 97 ? -14.635 -6.603 -0.655 1.00 87.31 97 ALA A C 1
ATOM 722 O O . ALA A 1 97 ? -13.815 -5.880 -0.084 1.00 87.31 97 ALA A O 1
ATOM 723 N N . SER A 1 98 ? -14.430 -7.096 -1.871 1.00 92.44 98 SER A N 1
ATOM 724 C CA . SER A 1 98 ? -13.239 -6.787 -2.649 1.00 92.44 98 SER A CA 1
ATOM 725 C C . SER A 1 98 ? -13.611 -6.356 -4.054 1.00 92.44 98 SER A C 1
ATOM 727 O O . SER A 1 98 ? -14.623 -6.777 -4.614 1.00 92.44 98 SER A O 1
ATOM 729 N N . SER A 1 99 ? -12.786 -5.482 -4.614 1.00 93.62 99 SER A N 1
ATOM 730 C CA . SER A 1 99 ? -12.882 -5.087 -6.011 1.00 93.62 99 SER A CA 1
ATOM 731 C C . SER A 1 99 ? -11.490 -5.046 -6.618 1.00 93.62 99 SER A C 1
ATOM 733 O O . SER A 1 99 ? -10.505 -4.776 -5.925 1.00 93.62 99 SER A O 1
ATOM 735 N N . ARG A 1 100 ? -11.404 -5.344 -7.912 1.00 94.62 100 ARG A N 1
ATOM 736 C CA . ARG A 1 100 ? -10.162 -5.304 -8.678 1.00 94.62 100 ARG A CA 1
ATOM 737 C C . ARG A 1 100 ? -10.443 -4.645 -10.020 1.00 94.62 100 ARG A C 1
ATOM 739 O O . ARG A 1 100 ? -11.430 -4.969 -10.674 1.00 94.62 100 ARG A O 1
ATOM 746 N N . SER A 1 101 ? -9.560 -3.750 -10.432 1.00 94.62 101 SER A N 1
ATOM 747 C CA . SER A 1 101 ? -9.555 -3.123 -11.747 1.00 94.62 101 SER A CA 1
ATOM 748 C C . SER A 1 101 ? -8.166 -3.241 -12.362 1.00 94.62 101 SER A C 1
ATOM 750 O O . SER A 1 101 ? -7.153 -3.292 -11.666 1.00 94.62 101 SER A O 1
ATOM 752 N N . ASN A 1 102 ? -8.117 -3.323 -13.685 1.00 94.75 102 ASN A N 1
ATOM 753 C CA . ASN A 1 102 ? -6.875 -3.319 -14.442 1.00 94.75 102 ASN A CA 1
ATOM 754 C C . ASN A 1 102 ? -7.143 -2.655 -15.790 1.00 94.75 102 ASN A C 1
ATOM 756 O O . ASN A 1 102 ? -8.130 -2.986 -16.446 1.00 94.75 102 ASN A O 1
ATOM 760 N N . SER A 1 103 ? -6.282 -1.734 -16.196 1.00 95.06 103 SER A N 1
ATOM 761 C CA . SER A 1 103 ? -6.337 -1.097 -17.505 1.00 95.06 103 SER A CA 1
ATOM 762 C C . SER A 1 103 ? -4.936 -0.926 -18.073 1.00 95.06 103 SER A C 1
ATOM 764 O O . SER A 1 103 ? -3.972 -0.694 -17.343 1.00 95.06 103 SER A O 1
ATOM 766 N N . ASP A 1 104 ? -4.842 -1.069 -19.387 1.00 93.69 104 ASP A N 1
ATOM 767 C CA . ASP A 1 104 ? -3.622 -0.877 -20.154 1.00 93.69 104 ASP A CA 1
ATOM 768 C C . ASP A 1 104 ? -4.002 -0.122 -21.425 1.00 93.69 104 ASP A C 1
ATOM 770 O O . ASP A 1 104 ? -4.808 -0.605 -22.226 1.00 93.69 104 ASP A O 1
ATOM 774 N N . PHE A 1 105 ? -3.512 1.106 -21.559 1.00 91.06 105 PHE A N 1
ATOM 775 C CA . PHE A 1 105 ? -3.821 1.950 -22.700 1.00 91.06 105 PHE A CA 1
ATOM 776 C C . PHE A 1 105 ? -2.676 2.911 -23.010 1.00 91.06 105 PHE A C 1
ATOM 778 O O . PHE A 1 105 ? -2.240 3.679 -22.154 1.00 91.06 105 PHE A O 1
ATOM 785 N N . GLY A 1 106 ? -2.204 2.900 -24.260 1.00 85.19 106 GLY A N 1
ATOM 786 C CA . GLY A 1 106 ? -1.234 3.884 -24.755 1.00 85.19 106 GLY A CA 1
ATOM 787 C C . GLY A 1 106 ? 0.094 3.897 -23.990 1.00 85.19 106 GLY A C 1
ATOM 788 O O . GLY A 1 106 ? 0.682 4.959 -23.807 1.00 85.19 106 GLY A O 1
ATOM 789 N N . GLY A 1 107 ? 0.543 2.738 -23.495 1.00 87.00 107 GLY A N 1
ATOM 790 C CA . GLY A 1 107 ? 1.740 2.633 -22.658 1.00 87.00 107 GLY A CA 1
ATOM 791 C C . GLY A 1 107 ? 1.529 3.086 -21.211 1.00 87.00 107 GLY A C 1
ATOM 792 O O . GLY A 1 107 ? 2.498 3.170 -20.464 1.00 87.00 107 GLY A O 1
ATOM 793 N N . SER A 1 108 ? 0.294 3.375 -20.792 1.00 93.12 108 SER A N 1
ATOM 794 C CA . SER A 1 108 ? -0.062 3.578 -19.391 1.00 93.12 108 SER A CA 1
ATOM 795 C C . SER A 1 108 ? -0.781 2.347 -18.852 1.00 93.12 108 SER A C 1
ATOM 797 O O . SER A 1 108 ? -1.813 1.937 -19.381 1.00 93.12 108 SER A O 1
ATOM 799 N N . ARG A 1 109 ? -0.232 1.768 -17.785 1.00 96.75 109 ARG A N 1
ATOM 800 C CA . ARG A 1 109 ? -0.785 0.603 -17.092 1.00 96.75 109 ARG A CA 1
ATOM 801 C C . ARG A 1 109 ? -1.260 1.049 -15.722 1.00 96.75 109 ARG A C 1
ATOM 803 O O . ARG A 1 109 ? -0.510 1.714 -15.008 1.00 96.75 109 ARG A O 1
ATOM 810 N N . THR A 1 110 ? -2.481 0.693 -15.340 1.00 96.69 110 THR A N 1
ATOM 811 C CA . THR A 1 110 ? -2.986 0.913 -13.980 1.00 96.69 110 THR A CA 1
ATOM 812 C C . THR A 1 110 ? -3.720 -0.317 -13.469 1.00 96.69 110 THR A C 1
ATOM 814 O O . THR A 1 110 ? -4.504 -0.932 -14.188 1.00 96.69 110 THR A O 1
ATOM 817 N N . ALA A 1 111 ? -3.474 -0.683 -12.218 1.00 97.06 111 ALA A N 1
ATOM 818 C CA . ALA A 1 111 ? -4.195 -1.729 -11.513 1.00 97.06 111 ALA A CA 1
ATOM 819 C C . ALA A 1 111 ? -4.660 -1.185 -10.166 1.00 97.06 111 ALA A C 1
ATOM 821 O O . ALA A 1 111 ? -3.869 -0.626 -9.410 1.00 97.06 111 ALA A O 1
ATOM 822 N N . GLY A 1 112 ? -5.943 -1.355 -9.875 1.00 96.69 112 GLY A N 1
ATOM 823 C CA . GLY A 1 112 ? -6.544 -1.000 -8.600 1.00 96.69 112 GLY A CA 1
ATOM 824 C C . GLY A 1 112 ? -7.029 -2.251 -7.888 1.00 96.69 112 GLY A C 1
ATOM 825 O O . GLY A 1 112 ? -7.578 -3.164 -8.509 1.00 96.69 112 GLY A O 1
ATOM 826 N N . ARG A 1 113 ? -6.868 -2.299 -6.571 1.00 96.50 113 ARG A N 1
ATOM 827 C CA . ARG A 1 113 ? -7.516 -3.308 -5.741 1.00 96.50 113 ARG A CA 1
ATOM 828 C C . ARG A 1 113 ? -7.947 -2.704 -4.423 1.00 96.50 113 ARG A C 1
ATOM 830 O O . ARG A 1 113 ? -7.169 -2.010 -3.778 1.00 96.50 113 ARG A O 1
ATOM 837 N N . SER A 1 114 ? -9.166 -3.010 -4.004 1.00 96.25 114 SER A N 1
ATOM 838 C CA . SER A 1 114 ? -9.656 -2.656 -2.678 1.00 96.25 114 SER A CA 1
ATOM 839 C C . SER A 1 114 ? -10.165 -3.880 -1.934 1.00 96.25 114 SER A C 1
ATOM 841 O O . SER A 1 114 ? -10.697 -4.815 -2.536 1.00 96.25 114 SER A O 1
ATOM 843 N N . VAL A 1 115 ? -9.975 -3.873 -0.617 1.00 96.75 115 VAL A N 1
ATOM 844 C CA . VAL A 1 115 ? -10.521 -4.861 0.316 1.00 96.75 115 VAL A CA 1
ATOM 845 C C . VAL A 1 115 ? -11.112 -4.113 1.504 1.00 96.75 115 VAL A C 1
ATOM 847 O O . VAL A 1 115 ? -10.489 -3.210 2.062 1.00 96.75 115 VAL A O 1
ATOM 850 N N . SER A 1 116 ? -12.325 -4.492 1.887 1.00 95.94 116 SER A N 1
ATOM 851 C CA . SER A 1 116 ? -13.060 -3.925 3.011 1.00 95.94 116 SER A CA 1
ATOM 852 C C . SER A 1 116 ? -13.537 -5.062 3.913 1.00 95.94 116 SER A C 1
ATOM 854 O O . SER A 1 116 ? -14.405 -5.848 3.529 1.00 95.94 116 SER A O 1
ATOM 856 N N . THR A 1 117 ? -12.948 -5.167 5.102 1.00 94.06 117 THR A N 1
ATOM 857 C CA . THR A 1 117 ? -13.300 -6.148 6.140 1.00 94.06 117 THR A CA 1
ATOM 858 C C . THR A 1 117 ? -14.185 -5.497 7.208 1.00 94.06 117 THR A C 1
ATOM 860 O O . THR A 1 117 ? -14.641 -4.361 7.035 1.00 94.06 117 THR A O 1
ATOM 863 N N . ALA A 1 118 ? -14.469 -6.204 8.305 1.00 92.31 118 ALA A N 1
ATOM 864 C CA . ALA A 1 118 ? -15.195 -5.635 9.441 1.00 92.31 118 ALA A CA 1
ATOM 865 C C . ALA A 1 118 ? -14.432 -4.464 10.087 1.00 92.31 118 ALA A C 1
ATOM 867 O O . ALA A 1 118 ? -15.032 -3.430 10.365 1.00 92.31 118 ALA A O 1
ATOM 868 N N . ASP A 1 119 ? -13.111 -4.597 10.232 1.00 92.94 119 ASP A N 1
ATOM 869 C CA . ASP A 1 119 ? -12.296 -3.667 11.024 1.00 92.94 119 ASP A CA 1
ATOM 870 C C . ASP A 1 119 ? -11.508 -2.669 10.173 1.00 92.94 119 ASP A C 1
ATOM 872 O O . ASP A 1 119 ? -10.992 -1.677 10.686 1.00 92.94 119 ASP A O 1
ATOM 876 N N . ARG A 1 120 ? -11.318 -2.956 8.879 1.00 95.06 120 ARG A N 1
ATOM 877 C CA . ARG A 1 120 ? -10.341 -2.249 8.042 1.00 95.06 120 ARG A CA 1
ATOM 878 C C . ARG A 1 120 ? -10.822 -2.094 6.613 1.00 95.06 120 ARG A C 1
ATOM 880 O O . ARG A 1 120 ? -11.588 -2.901 6.090 1.00 95.06 120 ARG A O 1
ATOM 887 N N . GLU A 1 121 ? -10.320 -1.065 5.958 1.00 95.69 121 GLU A N 1
ATOM 888 C CA . GLU A 1 121 ? -10.455 -0.872 4.525 1.00 95.69 121 GLU A CA 1
ATOM 889 C C . GLU A 1 121 ? -9.130 -0.394 3.954 1.00 95.69 121 GLU A C 1
ATOM 891 O O . GLU A 1 121 ? -8.443 0.448 4.537 1.00 95.69 121 GLU A O 1
ATOM 896 N N . ILE A 1 122 ? -8.783 -0.943 2.800 1.00 96.88 122 ILE A N 1
ATOM 897 C CA . ILE A 1 122 ? -7.581 -0.582 2.073 1.00 96.88 122 ILE A CA 1
ATOM 898 C C . ILE A 1 122 ? -7.868 -0.551 0.581 1.00 96.88 122 ILE A C 1
ATOM 900 O O . ILE A 1 122 ? -8.598 -1.387 0.051 1.00 96.88 122 ILE A O 1
ATOM 904 N N . THR A 1 123 ? -7.282 0.428 -0.090 1.00 97.25 123 THR A N 1
ATOM 905 C CA . THR A 1 123 ? -7.247 0.538 -1.542 1.00 97.25 123 THR A CA 1
ATOM 906 C C . THR A 1 123 ? -5.805 0.734 -1.968 1.00 97.25 123 THR A C 1
ATOM 908 O O . THR A 1 123 ? -5.104 1.589 -1.429 1.00 97.25 123 THR A O 1
ATOM 911 N N . VAL A 1 124 ? -5.368 -0.058 -2.936 1.00 97.19 124 VAL A N 1
ATOM 912 C CA . VAL A 1 124 ? -4.053 0.026 -3.553 1.00 97.19 124 VAL A CA 1
ATOM 913 C C . VAL A 1 124 ? -4.235 0.337 -5.027 1.00 97.19 124 VAL A C 1
ATOM 915 O O . VAL A 1 124 ? -4.970 -0.363 -5.720 1.00 97.19 124 VAL A O 1
ATOM 918 N N . ASN A 1 125 ? -3.529 1.354 -5.502 1.00 97.19 125 ASN A N 1
ATOM 919 C CA . ASN A 1 125 ? -3.397 1.681 -6.910 1.00 97.19 125 ASN A CA 1
ATOM 920 C C . ASN A 1 125 ? -1.928 1.533 -7.307 1.00 97.19 125 ASN A C 1
ATOM 922 O O . ASN A 1 125 ? -1.046 2.132 -6.694 1.00 97.19 125 ASN A O 1
ATOM 926 N N . VAL A 1 126 ? -1.677 0.744 -8.342 1.00 96.94 126 VAL A N 1
ATOM 927 C CA . VAL A 1 126 ? -0.375 0.575 -8.987 1.00 96.94 126 VAL A CA 1
ATOM 928 C C . VAL A 1 126 ? -0.481 1.193 -10.372 1.00 96.94 126 VAL A C 1
ATOM 930 O O . VAL A 1 126 ? -1.423 0.890 -11.104 1.00 96.94 126 VAL A O 1
ATOM 933 N N . SER A 1 127 ? 0.455 2.055 -10.750 1.00 96.38 127 SER A N 1
ATOM 934 C CA . SER A 1 127 ? 0.477 2.672 -12.072 1.00 96.38 127 SER A CA 1
ATOM 935 C C . SER A 1 127 ? 1.881 2.754 -12.656 1.00 96.38 127 SER A C 1
ATOM 937 O O . SER A 1 127 ? 2.876 2.874 -11.945 1.00 96.38 127 SER A O 1
ATOM 939 N N . GLN A 1 128 ? 1.964 2.673 -13.978 1.00 95.62 128 GLN A N 1
ATOM 940 C CA . GLN A 1 128 ? 3.194 2.840 -14.741 1.00 95.62 128 GLN A CA 1
ATOM 941 C C . GLN A 1 128 ? 2.893 3.601 -16.033 1.00 95.62 128 GLN A C 1
ATOM 943 O O . GLN A 1 128 ? 1.863 3.374 -16.668 1.00 95.62 128 GLN A O 1
ATOM 948 N N . GLN A 1 129 ? 3.800 4.493 -16.433 1.00 93.81 129 GLN A N 1
ATOM 949 C CA . GLN A 1 129 ? 3.735 5.204 -17.710 1.00 93.81 129 GLN A CA 1
ATOM 950 C C . GLN A 1 129 ? 5.016 4.954 -18.511 1.00 93.81 129 GLN A C 1
ATOM 952 O O . GLN A 1 129 ? 6.097 5.391 -18.123 1.00 93.81 129 GLN A O 1
ATOM 957 N N . GLY A 1 130 ? 4.901 4.253 -19.637 1.00 90.75 130 GLY A N 1
ATOM 958 C CA . GLY A 1 130 ? 6.028 3.847 -20.469 1.00 90.75 130 GLY A CA 1
ATOM 959 C C . GLY A 1 130 ? 7.057 3.056 -19.662 1.00 90.75 130 GLY A C 1
ATOM 960 O O . GLY A 1 130 ? 6.734 2.048 -19.041 1.00 90.75 130 GLY A O 1
ATOM 961 N N . THR A 1 131 ? 8.295 3.545 -19.652 1.00 88.44 131 THR A N 1
ATOM 962 C CA . THR A 1 131 ? 9.416 2.972 -18.892 1.00 88.44 131 THR A CA 1
ATOM 963 C C . THR A 1 131 ? 9.648 3.655 -17.543 1.00 88.44 131 THR A C 1
ATOM 965 O O . THR A 1 131 ? 10.662 3.395 -16.894 1.00 88.44 131 THR A O 1
ATOM 968 N N . ALA A 1 132 ? 8.745 4.542 -17.112 1.00 89.69 132 ALA A N 1
ATOM 969 C CA . ALA A 1 132 ? 8.860 5.186 -15.812 1.00 89.69 132 ALA A CA 1
ATOM 970 C C . ALA A 1 132 ? 8.806 4.145 -14.673 1.00 89.69 132 ALA A C 1
ATOM 972 O O . 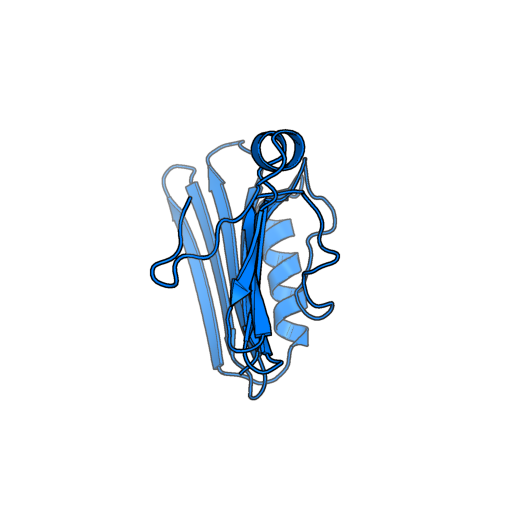ALA A 1 132 ? 8.204 3.073 -14.836 1.00 89.69 132 ALA A O 1
ATOM 973 N N . PRO A 1 133 ? 9.401 4.459 -13.506 1.00 91.12 133 PRO A N 1
ATOM 974 C CA . PRO A 1 133 ? 9.235 3.655 -12.303 1.00 91.12 133 PRO A CA 1
ATOM 975 C C . PRO A 1 133 ? 7.759 3.461 -11.954 1.00 91.12 133 PRO A C 1
ATOM 977 O O . PRO A 1 133 ? 6.920 4.322 -12.229 1.00 91.12 133 PRO A O 1
ATOM 980 N N . VAL A 1 134 ? 7.451 2.341 -11.309 1.00 94.69 134 VAL A N 1
ATOM 981 C CA . VAL A 1 134 ? 6.086 2.047 -10.876 1.00 94.69 134 VAL A CA 1
ATOM 982 C C . VAL A 1 134 ? 5.711 2.984 -9.734 1.00 94.69 134 VAL A C 1
ATOM 984 O O . VAL A 1 134 ? 6.405 3.042 -8.718 1.00 94.69 134 VAL A O 1
ATOM 987 N N . ALA A 1 135 ? 4.605 3.703 -9.887 1.00 94.00 135 ALA A N 1
ATOM 988 C CA . ALA A 1 135 ? 4.002 4.498 -8.833 1.00 94.00 135 ALA A CA 1
ATOM 989 C C . ALA A 1 135 ? 2.961 3.661 -8.083 1.00 94.00 135 ALA A C 1
ATOM 991 O O . ALA A 1 135 ? 2.174 2.918 -8.667 1.00 94.00 135 ALA A O 1
ATOM 992 N N . ILE A 1 136 ? 2.976 3.775 -6.763 1.00 95.38 136 ILE A N 1
ATOM 993 C CA . ILE A 1 136 ? 2.120 3.031 -5.851 1.00 95.38 136 ILE A CA 1
ATOM 994 C C . ILE A 1 136 ? 1.450 4.043 -4.945 1.00 95.38 136 ILE A C 1
ATOM 996 O O . ILE A 1 136 ? 2.124 4.812 -4.263 1.00 95.38 136 ILE A O 1
ATOM 1000 N N . GLN A 1 137 ? 0.129 4.001 -4.895 1.00 95.12 137 GLN A N 1
ATOM 1001 C CA . GLN A 1 137 ? -0.659 4.713 -3.910 1.00 95.12 137 GLN A CA 1
ATOM 1002 C C . GLN A 1 137 ? -1.414 3.701 -3.068 1.00 95.12 137 GLN A C 1
ATOM 1004 O O . GLN A 1 137 ? -2.091 2.820 -3.593 1.00 95.12 137 GLN A O 1
ATOM 1009 N N . VAL A 1 138 ? -1.339 3.865 -1.756 1.00 95.88 138 VAL A N 1
ATOM 1010 C CA . VAL A 1 138 ? -2.134 3.095 -0.809 1.00 95.88 138 VAL A CA 1
ATOM 1011 C C . VAL A 1 138 ? -2.949 4.052 0.032 1.00 95.88 138 VAL A C 1
ATOM 1013 O O . VAL A 1 138 ? -2.450 5.077 0.493 1.00 95.88 138 VAL A O 1
ATOM 1016 N N . ILE A 1 139 ? -4.219 3.723 0.205 1.00 95.88 139 ILE A N 1
ATOM 1017 C CA . ILE A 1 139 ? -5.177 4.430 1.047 1.00 95.88 139 ILE A CA 1
ATOM 1018 C C . ILE A 1 139 ? -5.694 3.403 2.040 1.00 95.88 139 ILE A C 1
ATOM 1020 O O . ILE A 1 139 ? -6.125 2.327 1.634 1.00 95.88 139 ILE A O 1
ATOM 1024 N N . TYR A 1 140 ? -5.641 3.714 3.328 1.00 95.56 140 TYR A N 1
ATOM 1025 C CA . TYR A 1 140 ? -6.013 2.788 4.388 1.00 95.56 140 TYR A CA 1
ATOM 1026 C C . TYR A 1 140 ? -6.818 3.497 5.474 1.00 95.56 140 TYR A C 1
ATOM 1028 O O . TYR A 1 140 ? -6.606 4.679 5.750 1.00 95.56 140 TYR A O 1
ATOM 1036 N N . LYS A 1 141 ? -7.741 2.773 6.106 1.00 95.56 141 LYS A N 1
ATOM 1037 C CA . LYS A 1 141 ? -8.461 3.229 7.299 1.00 95.56 141 LYS A CA 1
ATOM 1038 C C . LYS A 1 141 ? -8.936 2.058 8.152 1.00 95.56 141 LYS A C 1
ATOM 1040 O O . LYS A 1 141 ? -9.283 0.998 7.631 1.00 95.56 141 LYS A O 1
ATOM 1045 N N . GLU A 1 142 ? -8.984 2.277 9.453 1.00 93.62 142 GLU A N 1
ATOM 1046 C CA . GLU A 1 142 ? -9.691 1.436 10.416 1.00 93.62 142 GLU A CA 1
ATOM 1047 C C . GLU A 1 142 ? -11.155 1.886 10.523 1.00 93.62 142 GLU A C 1
ATOM 1049 O O . GLU A 1 142 ? -11.465 3.069 10.345 1.00 93.62 142 GLU A O 1
ATOM 1054 N N . LYS A 1 143 ? -12.060 0.931 10.743 1.00 88.38 143 LYS A N 1
ATOM 1055 C CA . LYS A 1 143 ? -13.512 1.142 10.770 1.00 88.38 143 LYS A CA 1
ATOM 1056 C C . LYS A 1 143 ? -14.060 1.328 12.162 1.00 88.38 143 LYS A C 1
ATOM 1058 O O . LYS A 1 143 ? -13.546 0.744 13.139 1.00 88.38 143 LYS A O 1
#